Protein AF-A0A383AFD0-F1 (afdb_monomer_lite)

Foldseek 3Di:
DDPDDPDPPVPVVVVVQVVVPPDDDDPDPPDDDPVSVVVVVCCVVDWDKDKDKDAPVCVVVVVVVAWDFDDWDQDPVRGIITIIMHTDD

Organism: NCBI:txid408172

Radius of gyration: 19.3 Å; chains: 1; bounding box: 39×25×61 Å

Secondary structure (DSSP, 8-state):
----SSSSHHHHHHHHHHTT--SS---------HHHHHHHHHHHHS-EEEEEEE-HHHHHHHHHTTPEEEEEEE-TTSPEEEEEEEEE-

Sequence (89 aa):
MKQAHSFLLGGLTSALIIACSGSSDSSQPIKLDSAQVSQIVSAIKSPKWEYNYTTTTNLKKWGAEGWDMVGFDKGPKGNTMYIMKRRVD

pLDDT: mean 72.66, std 20.36, range [36.34, 96.12]

Structure (mmCIF, N/CA/C/O backbone):
data_AF-A0A383AFD0-F1
#
_entry.id   AF-A0A383AFD0-F1
#
loop_
_atom_site.group_PDB
_atom_site.id
_atom_site.type_symbol
_atom_site.label_atom_id
_atom_site.label_alt_id
_atom_site.label_comp_id
_atom_site.label_asym_id
_atom_site.label_entity_id
_atom_site.label_seq_id
_atom_site.pdbx_PDB_ins_code
_atom_site.Cartn_x
_atom_site.Cartn_y
_atom_site.Cartn_z
_atom_site.occupancy
_atom_site.B_iso_or_equiv
_atom_site.auth_seq_id
_atom_site.auth_comp_id
_atom_site.auth_asym_id
_atom_site.auth_atom_id
_atom_site.pdbx_PDB_model_num
ATOM 1 N N . MET A 1 1 ? -26.846 -16.091 4.998 1.00 39.88 1 MET A N 1
ATOM 2 C CA . MET A 1 1 ? -25.600 -16.627 5.590 1.00 39.88 1 MET A CA 1
ATOM 3 C C . MET A 1 1 ? -24.519 -15.555 5.519 1.00 39.88 1 MET A C 1
ATOM 5 O O . MET A 1 1 ? -24.114 -15.213 4.418 1.00 39.88 1 MET A O 1
ATOM 9 N N . LYS A 1 2 ? -24.101 -14.975 6.650 1.00 36.34 2 LYS A N 1
ATOM 10 C CA . LYS A 1 2 ? -22.900 -14.121 6.747 1.00 36.34 2 LYS A CA 1
ATOM 11 C C . LYS A 1 2 ? -22.261 -14.346 8.116 1.00 36.34 2 LYS A C 1
ATOM 13 O O . LYS A 1 2 ? -22.550 -13.644 9.076 1.00 36.34 2 LYS A O 1
ATOM 18 N N . GLN A 1 3 ? -21.444 -15.385 8.194 1.00 42.38 3 GLN A N 1
ATOM 19 C CA . GLN A 1 3 ? -20.669 -15.763 9.366 1.00 42.38 3 GLN A CA 1
ATOM 20 C C . GLN A 1 3 ? -19.202 -15.731 8.931 1.00 42.38 3 GLN A C 1
ATOM 22 O O . GLN A 1 3 ? -18.750 -16.693 8.330 1.00 42.38 3 GLN A O 1
ATOM 27 N N . ALA A 1 4 ? -18.509 -14.601 9.124 1.00 43.72 4 ALA A N 1
ATOM 28 C CA . ALA A 1 4 ? -17.042 -14.498 9.011 1.00 43.72 4 ALA A CA 1
ATOM 29 C C . ALA A 1 4 ? -16.512 -13.086 9.359 1.00 43.72 4 ALA A C 1
ATOM 31 O O . ALA A 1 4 ? -15.747 -12.517 8.589 1.00 43.72 4 ALA A O 1
ATOM 32 N N . HIS A 1 5 ? -16.898 -12.473 10.487 1.00 39.94 5 HIS A N 1
ATOM 33 C CA . HIS A 1 5 ? -16.322 -11.169 10.894 1.00 39.94 5 HIS A CA 1
ATOM 34 C C . HIS A 1 5 ? -15.807 -11.109 12.343 1.00 39.94 5 HIS A C 1
ATOM 36 O O . HIS A 1 5 ? -15.438 -10.037 12.808 1.00 39.94 5 HIS A O 1
ATOM 42 N N . SER A 1 6 ? -15.720 -12.238 13.055 1.00 37.91 6 SER A N 1
ATOM 43 C CA . SER A 1 6 ? -15.366 -12.228 14.488 1.00 37.91 6 SER A CA 1
ATOM 44 C C . SER A 1 6 ? -13.930 -12.640 14.825 1.00 37.91 6 SER A C 1
ATOM 46 O O . SER A 1 6 ? -13.541 -12.495 15.975 1.00 37.91 6 SER A O 1
ATOM 48 N N . PHE A 1 7 ? -13.116 -13.112 13.875 1.00 40.84 7 PHE A N 1
ATOM 49 C CA . PHE A 1 7 ? -11.811 -13.704 14.222 1.00 40.84 7 PHE A CA 1
ATOM 50 C C . PHE A 1 7 ? -10.587 -12.788 14.065 1.00 40.84 7 PHE A C 1
ATOM 52 O O . PHE A 1 7 ? -9.557 -13.065 14.666 1.00 40.84 7 PHE A O 1
ATOM 59 N N . LEU A 1 8 ? -10.676 -11.675 13.329 1.00 44.47 8 LEU A N 1
ATOM 60 C CA . LEU A 1 8 ? -9.505 -10.817 13.065 1.00 44.47 8 LEU A CA 1
ATOM 61 C C . LEU A 1 8 ? -9.348 -9.624 14.024 1.00 44.47 8 LEU A C 1
ATOM 63 O O . LEU A 1 8 ? -8.273 -9.035 14.078 1.00 44.47 8 LEU A O 1
ATOM 67 N N . LEU A 1 9 ? -10.367 -9.284 14.824 1.00 45.56 9 LEU A N 1
ATOM 68 C CA . LEU A 1 9 ? -10.285 -8.163 15.776 1.00 45.56 9 LEU A CA 1
ATOM 69 C C . LEU A 1 9 ? -9.578 -8.506 17.100 1.00 45.56 9 LEU A C 1
ATOM 71 O O . LEU A 1 9 ? -9.167 -7.591 17.813 1.00 45.56 9 LEU A O 1
ATOM 75 N N . GLY A 1 10 ? -9.430 -9.792 17.435 1.00 41.62 10 GLY A N 1
ATOM 76 C CA . GLY A 1 10 ? -8.827 -10.215 18.705 1.00 41.62 10 GLY A CA 1
ATOM 77 C C . GLY A 1 10 ? -7.301 -10.097 18.734 1.00 41.62 10 GLY A C 1
ATOM 78 O O . GLY A 1 10 ? -6.736 -9.739 19.758 1.00 41.62 10 GLY A O 1
ATOM 79 N N . GLY A 1 11 ? -6.622 -10.343 17.607 1.00 44.28 11 GLY A N 1
ATOM 80 C CA . GLY A 1 11 ? -5.153 -10.377 17.573 1.00 44.28 11 GLY A CA 1
ATOM 81 C C . GLY A 1 11 ? -4.485 -8.999 17.640 1.00 44.28 11 GLY A C 1
ATOM 82 O O . GLY A 1 11 ? -3.427 -8.851 18.244 1.00 44.28 11 GLY A O 1
ATOM 83 N N . LEU A 1 12 ? -5.108 -7.972 17.052 1.00 44.91 12 LEU A N 1
ATOM 84 C CA . LEU A 1 12 ? -4.521 -6.627 16.960 1.00 44.91 12 LEU A CA 1
ATOM 85 C C . LEU A 1 12 ? -4.776 -5.784 18.223 1.00 44.91 12 LEU A C 1
ATOM 87 O O . LEU A 1 12 ? -3.988 -4.899 18.546 1.00 44.91 12 LEU A O 1
ATOM 91 N N . THR A 1 13 ? -5.833 -6.094 18.982 1.00 48.81 13 THR A N 1
ATOM 92 C CA . THR A 1 13 ? -6.105 -5.445 20.275 1.00 48.81 13 THR A CA 1
ATOM 93 C C . THR A 1 13 ? -5.132 -5.898 21.362 1.00 48.81 13 THR A C 1
ATOM 95 O O . THR A 1 13 ? -4.696 -5.068 22.153 1.00 48.81 13 THR A O 1
ATOM 98 N N . SER A 1 14 ? -4.701 -7.165 21.378 1.00 46.19 14 SER A N 1
ATOM 99 C CA . SER A 1 14 ? -3.732 -7.647 22.374 1.00 46.19 14 SER A CA 1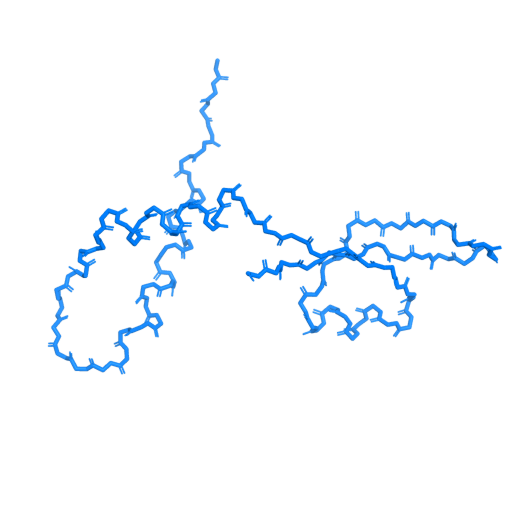
ATOM 100 C C . SER A 1 14 ? -2.350 -6.995 22.235 1.00 46.19 14 SER A C 1
ATOM 102 O O . SER A 1 14 ? -1.727 -6.679 23.242 1.00 46.19 14 SER A O 1
ATOM 104 N N . ALA A 1 15 ? -1.879 -6.741 21.009 1.00 45.62 15 ALA A N 1
ATOM 105 C CA . ALA A 1 15 ? -0.550 -6.167 20.779 1.00 45.62 15 ALA A CA 1
ATOM 106 C C . ALA A 1 15 ? -0.452 -4.678 21.167 1.00 45.62 15 ALA A C 1
ATOM 108 O O . ALA A 1 15 ? 0.581 -4.250 21.677 1.00 45.62 15 ALA A O 1
ATOM 109 N N . LEU A 1 16 ? -1.528 -3.899 20.983 1.00 47.78 16 LEU A N 1
ATOM 110 C CA . LEU A 1 16 ? -1.546 -2.482 21.366 1.00 47.78 16 LEU A CA 1
ATOM 111 C C . LEU A 1 16 ? -1.602 -2.300 22.893 1.00 47.78 16 LEU A C 1
ATOM 113 O O . LEU A 1 16 ? -1.012 -1.365 23.423 1.00 47.78 16 LEU A O 1
ATOM 117 N N . ILE A 1 17 ? -2.271 -3.217 23.605 1.00 52.28 17 ILE A N 1
ATOM 118 C CA . ILE A 1 17 ? -2.364 -3.196 25.075 1.00 52.28 17 ILE A CA 1
ATOM 119 C C . ILE A 1 17 ? -0.995 -3.488 25.712 1.00 52.28 17 ILE A C 1
ATOM 121 O O . ILE A 1 17 ? -0.632 -2.847 26.694 1.00 52.28 17 ILE A O 1
ATOM 125 N N . ILE A 1 18 ? -0.207 -4.401 25.135 1.00 49.19 18 ILE A N 1
ATOM 126 C CA . ILE A 1 18 ? 1.079 -4.837 25.708 1.00 49.19 18 ILE A CA 1
ATOM 127 C C . ILE A 1 18 ? 2.177 -3.762 25.575 1.00 49.19 18 ILE A C 1
ATOM 129 O O . ILE A 1 18 ? 3.067 -3.691 26.421 1.00 49.19 18 ILE A O 1
ATOM 133 N N . ALA A 1 19 ? 2.112 -2.879 24.573 1.00 45.56 19 ALA A N 1
ATOM 134 C CA . ALA A 1 19 ? 3.139 -1.854 24.353 1.00 45.56 19 ALA A CA 1
ATOM 135 C C . ALA A 1 19 ? 3.044 -0.636 25.300 1.00 45.56 19 ALA A C 1
ATOM 137 O O . ALA A 1 19 ? 4.005 0.123 25.405 1.00 45.56 19 ALA A O 1
ATOM 138 N N . CYS A 1 20 ? 1.928 -0.451 26.017 1.00 47.25 20 CYS A N 1
ATOM 139 C CA . CYS A 1 20 ? 1.764 0.637 26.994 1.00 47.25 20 CYS A CA 1
ATOM 140 C C . CYS A 1 20 ? 2.017 0.204 28.450 1.00 47.25 20 CYS A C 1
ATOM 142 O O . CYS A 1 20 ? 2.048 1.051 29.337 1.00 47.25 20 CYS A O 1
ATOM 144 N N . SER A 1 21 ? 2.222 -1.091 28.718 1.00 44.88 21 SER A N 1
ATOM 145 C CA . SER A 1 21 ? 2.394 -1.647 30.076 1.00 44.88 21 SER A CA 1
ATOM 146 C C . SER A 1 21 ? 3.846 -1.647 30.571 1.00 44.88 21 SER A C 1
ATOM 148 O O . SER A 1 21 ? 4.224 -2.445 31.425 1.00 44.88 21 SER A O 1
ATOM 150 N N . GLY A 1 22 ? 4.680 -0.761 30.031 1.00 46.06 22 GLY A N 1
ATOM 151 C CA . GLY A 1 22 ? 6.082 -0.616 30.406 1.00 46.06 22 GLY A CA 1
ATOM 152 C C . GLY A 1 22 ? 6.312 0.352 31.563 1.00 46.06 22 GLY A C 1
ATOM 153 O O . GLY A 1 22 ? 7.195 1.187 31.440 1.00 46.06 22 GLY A O 1
ATOM 154 N N . SER A 1 23 ? 5.526 0.292 32.642 1.00 47.84 23 SER A N 1
ATOM 155 C CA . SER A 1 23 ? 5.961 0.768 33.964 1.00 47.84 23 SER A CA 1
ATOM 156 C C . SER A 1 23 ? 4.958 0.381 35.054 1.00 47.84 23 SER A C 1
ATOM 158 O O . SER A 1 23 ? 3.806 0.806 35.020 1.00 47.84 23 SER A O 1
ATOM 160 N N . SER A 1 24 ? 5.475 -0.302 36.080 1.00 45.41 24 SER A N 1
ATOM 161 C CA . SER A 1 24 ? 4.970 -0.375 37.465 1.00 45.41 24 SER A CA 1
ATOM 162 C C . SER A 1 24 ? 3.632 -1.092 37.734 1.00 45.41 24 SER A C 1
ATOM 164 O O . SER A 1 24 ? 2.554 -0.582 37.456 1.00 45.41 24 SER A O 1
ATOM 166 N N . ASP A 1 25 ? 3.749 -2.262 38.374 1.00 49.97 25 ASP A N 1
ATOM 167 C CA . ASP A 1 25 ? 2.854 -2.813 39.404 1.00 49.97 25 ASP A CA 1
ATOM 168 C C . ASP A 1 25 ? 1.352 -2.519 39.279 1.00 49.97 25 ASP A C 1
ATOM 170 O O . ASP A 1 25 ? 0.788 -1.685 39.981 1.00 49.97 25 ASP A O 1
ATOM 174 N N . SER A 1 26 ? 0.661 -3.287 38.441 1.00 46.00 26 SER A N 1
ATOM 175 C CA . SER A 1 26 ? -0.622 -3.907 38.802 1.00 46.00 26 SER A CA 1
ATOM 176 C C . SER A 1 26 ? -1.108 -4.775 37.647 1.00 46.00 26 SER A C 1
ATOM 178 O O . SER A 1 26 ? -1.321 -4.319 36.529 1.00 46.00 26 SER A O 1
ATOM 180 N N . SER A 1 27 ? -1.329 -6.058 37.917 1.00 52.12 27 SER A N 1
ATOM 181 C CA . SER A 1 27 ? -1.947 -7.028 37.004 1.00 52.12 27 SER A CA 1
ATOM 182 C C . SER A 1 27 ? -3.452 -6.786 36.816 1.00 52.12 27 SER A C 1
ATOM 184 O O . SER A 1 27 ? -4.221 -7.724 36.597 1.00 52.12 27 SER A O 1
ATOM 186 N N . GLN A 1 28 ? -3.906 -5.536 36.933 1.00 52.25 28 GLN A N 1
ATOM 187 C CA . GLN A 1 28 ? -5.302 -5.204 36.716 1.00 52.25 28 GLN A CA 1
ATOM 188 C C . GLN A 1 28 ? -5.538 -4.980 35.221 1.00 52.25 28 GLN A C 1
ATOM 190 O O . GLN A 1 28 ? -4.864 -4.149 34.610 1.00 52.25 28 GLN A O 1
ATOM 195 N N . PRO A 1 29 ? -6.485 -5.708 34.604 1.00 55.06 29 PRO A N 1
ATOM 196 C CA . PRO A 1 29 ? -6.858 -5.448 33.226 1.00 55.06 29 PRO A CA 1
ATOM 197 C C . PRO A 1 29 ? -7.346 -4.002 33.121 1.00 55.06 29 PRO A C 1
ATOM 199 O O . PRO A 1 29 ? -8.325 -3.617 33.764 1.00 55.06 29 PRO A O 1
ATOM 202 N N . ILE A 1 30 ? -6.647 -3.202 32.316 1.00 66.19 30 ILE A N 1
ATOM 203 C CA . ILE A 1 30 ? -7.032 -1.827 32.006 1.00 66.19 30 ILE A CA 1
ATOM 204 C C . ILE A 1 30 ? -8.399 -1.895 31.319 1.00 66.19 30 ILE A C 1
ATOM 206 O O . ILE A 1 30 ? -8.520 -2.351 30.180 1.00 66.19 30 ILE A O 1
ATOM 210 N N . LYS A 1 31 ? -9.455 -1.489 32.029 1.00 69.00 31 LYS A N 1
ATOM 211 C CA . LYS A 1 31 ? -10.778 -1.317 31.428 1.00 69.00 31 LYS A CA 1
ATOM 212 C C . LYS A 1 31 ? -10.727 -0.066 30.564 1.00 69.00 31 LYS A C 1
ATOM 214 O O . LYS A 1 31 ? -10.681 1.038 31.095 1.00 69.00 31 LYS A O 1
ATOM 219 N N . LEU A 1 32 ? -10.728 -0.257 29.248 1.00 71.62 32 LEU A N 1
ATOM 220 C CA . LEU A 1 32 ? -10.892 0.841 28.302 1.00 71.62 32 LEU A CA 1
ATOM 221 C C . LEU A 1 32 ? -12.299 1.422 28.455 1.00 71.62 32 LEU A C 1
ATOM 223 O O . LEU A 1 32 ? -13.282 0.674 28.470 1.00 71.62 32 LEU A O 1
ATOM 227 N N . ASP A 1 33 ? -12.402 2.741 28.571 1.00 81.31 33 ASP A N 1
ATOM 228 C CA . ASP A 1 33 ? -13.699 3.409 28.591 1.00 81.31 33 ASP A CA 1
ATOM 229 C C . ASP A 1 33 ? -14.351 3.415 27.194 1.00 81.31 33 ASP A C 1
ATOM 231 O O . ASP A 1 33 ? -13.727 3.133 26.164 1.00 81.31 33 ASP A O 1
ATOM 235 N N . SER A 1 34 ? -15.647 3.728 27.137 1.00 76.50 34 SER A N 1
ATOM 236 C CA . SER A 1 34 ? -16.411 3.711 25.886 1.00 76.50 34 SER A CA 1
ATOM 237 C C . SER A 1 34 ? -15.884 4.684 24.826 1.00 76.50 34 SER A C 1
ATOM 239 O O . SER A 1 34 ? -16.037 4.416 23.634 1.00 76.50 34 SER A O 1
ATOM 241 N N . ALA A 1 35 ? -15.273 5.802 25.227 1.00 74.88 35 ALA A N 1
ATOM 242 C CA . ALA A 1 35 ? -14.696 6.768 24.300 1.00 74.88 35 ALA A CA 1
ATOM 243 C C . ALA A 1 35 ? -13.386 6.236 23.702 1.00 74.88 35 ALA A C 1
ATOM 245 O O . ALA A 1 35 ? -13.212 6.309 22.485 1.00 74.88 35 ALA A O 1
ATOM 246 N N . GLN A 1 36 ? -12.525 5.614 24.512 1.00 76.00 36 GLN A N 1
ATOM 247 C CA . GLN A 1 36 ? -11.305 4.943 24.049 1.00 76.00 36 GLN A CA 1
ATOM 248 C C . GLN A 1 36 ? -11.629 3.810 23.069 1.00 76.00 36 GLN A C 1
ATOM 250 O O . GLN A 1 36 ? -11.048 3.729 21.985 1.00 76.00 36 GLN A O 1
ATOM 255 N N . VAL A 1 37 ? -12.620 2.974 23.394 1.00 78.31 37 VAL A N 1
ATOM 256 C CA . VAL A 1 37 ? -13.089 1.915 22.486 1.00 78.31 37 VAL A CA 1
ATOM 257 C C . VAL A 1 37 ? -13.649 2.514 21.196 1.00 78.31 37 VAL A C 1
ATOM 259 O O . VAL A 1 37 ? -13.335 2.031 20.110 1.00 78.31 37 VAL A O 1
ATOM 262 N N . SER A 1 38 ? -14.439 3.587 21.282 1.00 71.44 38 SER A N 1
ATOM 263 C CA . SER A 1 38 ? -15.001 4.256 20.105 1.00 71.44 38 SER A CA 1
ATOM 264 C C . SER A 1 38 ? -13.921 4.850 19.196 1.00 71.44 38 SER A C 1
ATOM 266 O O . SER A 1 38 ? -14.006 4.705 17.976 1.00 71.44 38 SER A O 1
ATOM 268 N N . GLN A 1 39 ? -12.874 5.456 19.762 1.00 72.31 39 GLN A N 1
ATOM 269 C CA . GLN A 1 39 ? -11.732 5.975 19.004 1.00 72.31 39 GLN A CA 1
ATOM 270 C C . GLN A 1 39 ? -10.976 4.853 18.286 1.00 72.31 39 GLN A C 1
ATOM 272 O O . GLN A 1 39 ? -10.731 4.961 17.085 1.00 72.31 39 GLN A O 1
ATOM 277 N N . ILE A 1 40 ? -10.692 3.743 18.978 1.00 73.25 40 ILE A N 1
ATOM 278 C CA . ILE A 1 40 ? -10.042 2.565 18.383 1.00 73.25 40 ILE A CA 1
ATOM 279 C C . ILE A 1 40 ? -10.900 1.999 17.246 1.00 73.25 40 ILE A C 1
ATOM 281 O O . ILE A 1 40 ? -10.417 1.785 16.134 1.00 73.25 40 ILE A O 1
ATOM 285 N N . VAL A 1 41 ? -12.195 1.792 17.496 1.00 75.81 41 VAL A N 1
ATOM 286 C CA . VAL A 1 41 ? -13.127 1.260 16.495 1.00 75.81 41 VAL A CA 1
ATOM 287 C C . VAL A 1 41 ? -13.250 2.202 15.299 1.00 75.81 41 VAL A C 1
ATOM 289 O O . VAL A 1 41 ? -13.275 1.732 14.163 1.00 75.81 41 VAL A O 1
ATOM 292 N N . SER A 1 42 ? -13.298 3.515 15.523 1.00 72.12 42 SER A N 1
ATOM 293 C CA . SER A 1 42 ? -13.383 4.514 14.453 1.00 72.12 42 SER A CA 1
ATOM 294 C C . SER A 1 42 ? -12.112 4.541 13.608 1.00 72.12 42 SER A C 1
ATOM 296 O O . SER A 1 42 ? -12.203 4.519 12.381 1.00 72.12 42 SER A O 1
ATOM 298 N N . ALA A 1 43 ? -10.937 4.487 14.241 1.00 67.88 43 ALA A N 1
ATOM 299 C CA . ALA A 1 43 ? -9.657 4.402 13.544 1.00 67.88 43 ALA A CA 1
ATOM 300 C C . ALA A 1 43 ? -9.550 3.129 12.687 1.00 67.88 43 ALA A C 1
ATOM 302 O O . ALA A 1 43 ? -8.995 3.174 11.590 1.00 67.88 43 ALA A O 1
ATOM 303 N N . ILE A 1 44 ? -10.097 1.998 13.156 1.00 74.25 44 ILE A N 1
ATOM 304 C CA . ILE A 1 44 ? -10.126 0.726 12.412 1.00 74.25 44 ILE A CA 1
ATOM 305 C C . ILE A 1 44 ? -11.147 0.753 11.266 1.00 74.25 44 ILE A C 1
ATOM 307 O O . ILE A 1 44 ? -10.862 0.230 10.191 1.00 74.25 44 ILE A O 1
ATOM 311 N N . LYS A 1 45 ? -12.342 1.318 11.484 1.00 74.38 45 LYS A N 1
ATOM 312 C CA . LYS A 1 45 ? -13.434 1.312 10.494 1.00 74.38 45 LYS A CA 1
ATOM 313 C C . LYS A 1 45 ? -13.233 2.314 9.364 1.00 74.38 45 LYS A C 1
ATOM 315 O O . LYS A 1 45 ? -13.642 2.029 8.242 1.00 74.38 45 LYS A O 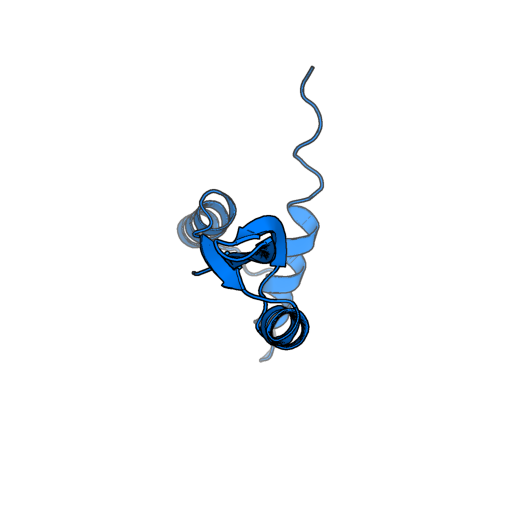1
ATOM 320 N N . SER A 1 46 ? -12.612 3.451 9.656 1.00 75.56 46 SER A N 1
ATOM 321 C CA . SER A 1 46 ? -12.428 4.542 8.698 1.00 75.56 46 SER A CA 1
ATOM 322 C C . SER A 1 46 ? -10.951 4.932 8.584 1.00 75.56 46 SER A C 1
ATOM 324 O O . SER A 1 46 ? -10.594 6.069 8.899 1.00 75.56 46 SER A O 1
ATOM 326 N N . PRO A 1 47 ? -10.068 4.005 8.164 1.00 76.44 47 PRO A N 1
ATOM 327 C CA . PRO A 1 47 ? -8.665 4.326 7.959 1.00 76.44 47 PRO A CA 1
ATOM 328 C C . PRO A 1 47 ? -8.536 5.366 6.842 1.00 76.44 47 PRO A C 1
ATOM 330 O O . PRO A 1 47 ? -9.125 5.208 5.767 1.00 76.44 47 PRO A O 1
ATOM 333 N N . LYS A 1 48 ? -7.752 6.420 7.079 1.00 85.75 48 LYS A N 1
ATOM 334 C CA . LYS A 1 48 ? -7.375 7.347 6.014 1.00 85.75 48 LYS A CA 1
ATOM 335 C C . LYS A 1 48 ? -6.178 6.753 5.275 1.00 85.75 48 LYS A C 1
ATOM 337 O O . LYS A 1 48 ? -5.252 6.213 5.881 1.00 85.75 48 LYS A O 1
ATOM 342 N N . TRP A 1 49 ? -6.212 6.834 3.953 1.00 90.94 49 TRP A N 1
ATOM 343 C CA . TRP A 1 49 ? -5.177 6.285 3.085 1.00 90.94 49 TRP A CA 1
ATOM 344 C C . TRP A 1 49 ? -4.617 7.388 2.202 1.00 90.94 49 TRP A C 1
ATOM 346 O O . TRP A 1 49 ? -5.370 8.136 1.581 1.00 90.94 49 TRP A O 1
ATOM 356 N N . GLU A 1 50 ? -3.297 7.454 2.131 1.00 94.12 50 GLU A N 1
ATOM 357 C CA . GLU A 1 50 ? -2.563 8.234 1.147 1.00 94.12 50 GLU A CA 1
ATOM 358 C C . GLU A 1 50 ? -2.228 7.327 -0.041 1.00 94.12 50 GLU A C 1
ATOM 360 O O . GLU A 1 50 ? -1.829 6.177 0.150 1.00 94.12 50 GLU A O 1
ATOM 365 N N . TYR A 1 51 ? -2.391 7.840 -1.260 1.00 94.31 51 TYR A N 1
ATOM 366 C CA . TYR A 1 51 ? -2.071 7.130 -2.497 1.00 94.31 51 TYR A CA 1
ATOM 367 C C . TYR A 1 51 ? -1.050 7.923 -3.291 1.00 94.31 51 TYR A C 1
ATOM 369 O O . TYR A 1 51 ? -1.181 9.139 -3.430 1.00 94.31 51 TYR A O 1
ATOM 377 N N . ASN A 1 52 ? -0.050 7.236 -3.834 1.00 94.81 52 ASN A N 1
ATOM 378 C CA . ASN A 1 52 ? 0.975 7.886 -4.633 1.00 94.81 52 ASN A CA 1
ATOM 379 C C . ASN A 1 52 ? 1.542 6.937 -5.696 1.00 94.81 52 ASN A C 1
ATOM 381 O O . ASN A 1 52 ? 1.440 5.714 -5.586 1.00 94.81 52 ASN A O 1
ATOM 385 N N . TYR A 1 53 ? 2.126 7.513 -6.742 1.00 93.69 53 TYR A N 1
ATOM 386 C CA . TYR A 1 53 ? 2.699 6.782 -7.861 1.00 93.69 53 TYR A CA 1
ATOM 387 C C . TYR A 1 53 ? 4.218 6.779 -7.762 1.00 93.69 53 TYR A C 1
ATOM 389 O O . TYR A 1 53 ? 4.842 7.798 -7.468 1.00 93.69 53 TYR A O 1
ATOM 397 N N . THR A 1 54 ? 4.829 5.638 -8.055 1.00 93.00 54 THR A N 1
ATOM 398 C CA . THR A 1 54 ? 6.282 5.498 -8.019 1.00 93.00 54 THR A CA 1
ATOM 399 C C . THR A 1 54 ? 6.807 4.645 -9.166 1.00 93.00 54 THR A C 1
ATOM 401 O O . THR A 1 54 ? 6.048 4.113 -9.973 1.00 93.00 54 THR A O 1
ATOM 404 N N . THR A 1 55 ? 8.125 4.535 -9.265 1.00 91.12 55 THR A N 1
ATOM 405 C CA . THR A 1 55 ? 8.828 3.722 -10.266 1.00 91.12 55 THR A CA 1
ATOM 406 C C . THR A 1 55 ? 9.584 2.586 -9.583 1.00 91.12 55 THR A C 1
ATOM 408 O O . THR A 1 55 ? 9.768 2.596 -8.363 1.00 91.12 55 THR A O 1
ATOM 411 N N . THR A 1 56 ? 10.076 1.616 -10.360 1.00 89.81 56 THR A N 1
ATOM 412 C CA . THR A 1 56 ? 10.818 0.457 -9.831 1.00 89.81 56 THR A CA 1
ATOM 413 C C . THR A 1 56 ? 11.994 0.870 -8.942 1.00 89.81 56 THR A C 1
ATOM 415 O O . THR A 1 56 ? 12.238 0.239 -7.917 1.00 89.81 56 THR A O 1
ATOM 418 N N . THR A 1 57 ? 12.678 1.967 -9.283 1.00 90.56 57 THR A N 1
ATOM 419 C CA . THR A 1 57 ? 13.824 2.505 -8.533 1.00 90.56 57 THR A CA 1
ATOM 420 C C . THR A 1 57 ? 13.478 2.845 -7.084 1.00 90.56 57 THR A C 1
ATOM 422 O O . THR A 1 57 ? 14.299 2.666 -6.188 1.00 90.56 57 THR A O 1
ATOM 425 N N . ASN A 1 58 ? 12.252 3.306 -6.838 1.00 92.25 58 ASN A N 1
ATOM 426 C CA . ASN A 1 58 ? 11.823 3.807 -5.536 1.00 92.25 58 ASN A CA 1
ATOM 427 C C . ASN A 1 58 ? 11.003 2.788 -4.730 1.00 92.25 58 ASN A C 1
ATOM 429 O O . ASN A 1 58 ? 10.802 3.000 -3.535 1.00 92.25 58 ASN A O 1
ATOM 433 N N . LEU A 1 59 ? 10.585 1.667 -5.333 1.00 89.62 59 LEU A N 1
ATOM 434 C CA . LEU A 1 59 ? 9.754 0.650 -4.675 1.00 89.62 59 LEU A CA 1
ATOM 435 C C . LEU A 1 59 ? 10.363 0.134 -3.369 1.00 89.62 59 LEU A C 1
ATOM 437 O O . LEU A 1 59 ? 9.685 0.096 -2.347 1.00 89.62 59 LEU A O 1
ATOM 441 N N . LYS A 1 60 ? 11.651 -0.234 -3.383 1.00 91.81 60 LYS A N 1
ATOM 442 C CA . LYS A 1 60 ? 12.323 -0.791 -2.198 1.00 91.81 60 LYS A CA 1
ATOM 443 C C . LYS A 1 60 ? 12.383 0.217 -1.049 1.00 91.81 60 LYS A C 1
ATOM 445 O O . LYS A 1 60 ? 12.178 -0.155 0.102 1.00 91.81 60 LYS A O 1
ATOM 450 N N . LYS A 1 61 ? 12.654 1.487 -1.367 1.00 94.56 61 LYS A N 1
ATOM 451 C CA . LYS A 1 61 ? 12.688 2.576 -0.385 1.00 94.56 61 LYS A CA 1
ATOM 452 C C . LYS A 1 61 ? 11.297 2.808 0.207 1.00 94.56 61 LYS A C 1
ATOM 454 O O . LYS A 1 61 ? 11.153 2.853 1.419 1.00 94.56 61 LYS A O 1
ATOM 459 N N . TRP A 1 62 ? 10.275 2.888 -0.639 1.00 94.19 62 TRP A N 1
ATOM 460 C CA . TRP A 1 62 ? 8.909 3.165 -0.198 1.00 94.19 62 TRP A CA 1
ATOM 461 C C . TRP A 1 62 ? 8.311 2.010 0.607 1.00 94.19 62 TRP A C 1
ATOM 463 O O . TRP A 1 62 ? 7.650 2.255 1.611 1.00 94.19 62 TRP A O 1
ATOM 473 N N . GLY A 1 63 ? 8.617 0.761 0.246 1.00 91.62 63 GLY A N 1
ATOM 474 C CA . GLY A 1 63 ? 8.257 -0.400 1.062 1.00 91.62 63 GLY A CA 1
ATOM 475 C C . GLY A 1 63 ? 8.839 -0.325 2.479 1.00 91.62 63 GLY A C 1
ATOM 476 O O . GLY A 1 63 ? 8.149 -0.638 3.443 1.00 91.62 63 GLY A O 1
ATOM 477 N N . ALA A 1 64 ? 10.074 0.168 2.630 1.00 93.25 64 ALA A N 1
ATOM 478 C CA . ALA A 1 64 ? 10.678 0.395 3.947 1.00 93.25 64 ALA A CA 1
ATOM 479 C C . ALA A 1 64 ? 10.043 1.571 4.719 1.00 93.25 64 ALA A C 1
ATOM 481 O O . ALA A 1 64 ? 10.067 1.583 5.945 1.00 93.25 64 ALA A O 1
ATOM 482 N N . GLU A 1 65 ? 9.445 2.536 4.017 1.00 91.56 65 GLU A N 1
ATOM 483 C CA . GLU A 1 65 ? 8.700 3.669 4.591 1.00 91.56 65 GLU A CA 1
ATOM 484 C C . GLU A 1 65 ? 7.223 3.336 4.896 1.00 91.56 65 GLU A C 1
ATOM 486 O O . GLU A 1 65 ? 6.436 4.229 5.226 1.00 91.56 65 GLU A O 1
ATOM 491 N N . GLY A 1 66 ? 6.834 2.062 4.777 1.00 92.31 66 GLY A N 1
ATOM 492 C CA . GLY A 1 66 ? 5.489 1.580 5.100 1.00 92.31 66 GLY A CA 1
ATOM 493 C C . GLY A 1 66 ? 4.460 1.756 3.983 1.00 92.31 66 GLY A C 1
ATOM 494 O O . GLY A 1 66 ? 3.262 1.773 4.260 1.00 92.31 66 GLY A O 1
ATOM 495 N N . TRP A 1 67 ? 4.899 1.917 2.733 1.00 96.06 67 TRP A N 1
ATOM 496 C CA . TRP A 1 67 ? 4.005 1.925 1.578 1.00 96.06 67 TRP A CA 1
ATOM 497 C C . TRP A 1 67 ? 3.782 0.519 1.020 1.00 96.06 67 TRP A C 1
ATOM 499 O O . TRP A 1 67 ? 4.733 -0.206 0.730 1.00 96.06 67 TRP A O 1
ATOM 509 N N . ASP A 1 68 ? 2.525 0.195 0.740 1.00 94.38 68 ASP A N 1
ATOM 510 C CA . ASP A 1 68 ? 2.106 -1.058 0.125 1.00 94.38 68 ASP A CA 1
ATOM 511 C C . ASP A 1 68 ? 1.768 -0.860 -1.352 1.00 94.38 68 ASP A C 1
ATOM 513 O O . ASP A 1 68 ? 1.006 0.037 -1.719 1.00 94.38 68 ASP A O 1
ATOM 517 N N . MET A 1 69 ? 2.278 -1.737 -2.214 1.00 93.69 69 MET A N 1
ATOM 518 C CA . MET A 1 69 ? 1.903 -1.754 -3.628 1.00 93.69 69 MET A CA 1
ATOM 519 C C . MET A 1 69 ? 0.502 -2.350 -3.797 1.00 93.69 69 MET A C 1
ATOM 521 O O . MET A 1 69 ? 0.235 -3.462 -3.348 1.00 93.69 69 MET A O 1
ATOM 525 N N . VAL A 1 70 ? -0.385 -1.632 -4.487 1.00 95.56 70 VAL A N 1
ATOM 526 C CA . VAL A 1 70 ? -1.763 -2.082 -4.770 1.00 95.56 70 VAL A CA 1
ATOM 527 C C . VAL A 1 70 ? -2.059 -2.278 -6.244 1.00 95.56 70 VAL A C 1
ATOM 529 O O . VAL A 1 70 ? -3.078 -2.868 -6.591 1.00 95.56 70 VAL A O 1
ATOM 532 N N . GLY A 1 71 ? -1.177 -1.806 -7.117 1.00 93.31 71 GLY A N 1
ATOM 533 C CA . GLY A 1 71 ? -1.347 -1.969 -8.548 1.00 93.31 71 GLY A CA 1
ATOM 534 C C . GLY A 1 71 ? -0.200 -1.371 -9.337 1.00 93.31 71 GLY A C 1
ATOM 535 O O . GLY A 1 71 ? 0.761 -0.833 -8.784 1.00 93.31 71 GLY A O 1
ATOM 536 N N . PHE A 1 72 ? -0.327 -1.464 -10.650 1.00 93.25 72 PHE A N 1
ATOM 537 C CA . PHE A 1 72 ? 0.580 -0.849 -11.599 1.00 93.25 72 PHE A CA 1
ATOM 538 C C . PHE A 1 72 ? -0.213 -0.299 -12.782 1.00 93.25 72 PHE A C 1
ATOM 540 O O . PHE A 1 72 ? -1.281 -0.809 -13.115 1.00 93.25 72 PHE A O 1
ATOM 547 N N . ASP A 1 73 ? 0.331 0.733 -13.408 1.00 92.50 73 ASP A N 1
ATOM 548 C CA . ASP A 1 73 ? -0.236 1.407 -14.567 1.00 92.50 73 ASP A CA 1
ATOM 549 C C . ASP A 1 73 ? 0.862 1.684 -15.605 1.00 92.50 73 ASP A C 1
ATOM 551 O O . ASP A 1 73 ? 2.062 1.621 -15.310 1.00 92.50 73 ASP A O 1
ATOM 555 N N . LYS A 1 74 ? 0.469 1.989 -16.841 1.00 89.44 74 LYS A N 1
ATOM 556 C CA . LYS A 1 74 ? 1.381 2.437 -17.892 1.00 89.44 74 LYS A CA 1
ATOM 557 C C . LYS A 1 74 ? 1.499 3.954 -17.844 1.00 89.44 74 LYS A C 1
ATOM 559 O O . LYS A 1 74 ? 0.574 4.683 -18.181 1.00 89.44 74 LYS A O 1
ATOM 564 N N . GLY A 1 75 ? 2.678 4.436 -17.471 1.00 83.75 75 GLY A N 1
ATOM 565 C CA . GLY A 1 75 ? 3.002 5.853 -17.511 1.00 83.75 75 GLY A CA 1
ATOM 566 C C . GLY A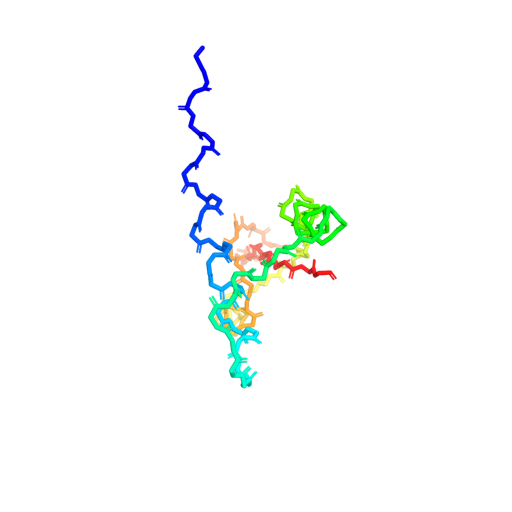 1 75 ? 3.08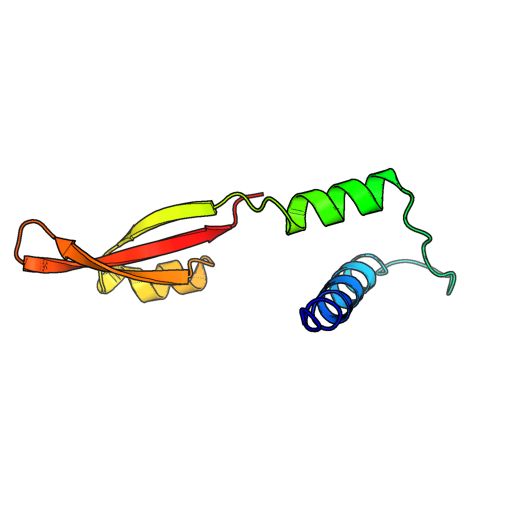3 6.409 -18.943 1.00 83.75 75 GLY A C 1
ATOM 567 O O . GLY A 1 75 ? 3.194 5.656 -19.914 1.00 83.75 75 GLY A O 1
ATOM 568 N N . PRO A 1 76 ? 3.140 7.745 -19.090 1.00 77.75 76 PRO A N 1
ATOM 569 C CA . PRO A 1 76 ? 3.055 8.454 -20.377 1.00 77.75 76 PRO A CA 1
ATOM 570 C C . PRO A 1 76 ? 4.208 8.186 -21.366 1.00 77.75 76 PRO A C 1
ATOM 572 O O . PRO A 1 76 ? 4.191 8.690 -22.483 1.00 77.75 76 PRO A O 1
ATOM 575 N N . LYS A 1 77 ? 5.214 7.393 -20.981 1.00 83.19 77 LYS A N 1
ATOM 576 C CA . LYS A 1 77 ? 6.345 6.981 -21.833 1.00 83.19 77 LYS A CA 1
ATOM 577 C C . LYS A 1 77 ? 6.464 5.457 -21.975 1.00 83.19 77 LYS A C 1
ATOM 579 O O . LYS A 1 77 ? 7.532 4.958 -22.297 1.00 83.19 77 LYS A O 1
ATOM 584 N N . GLY A 1 78 ? 5.396 4.714 -21.670 1.00 82.75 78 GLY A N 1
ATOM 585 C CA . GLY A 1 78 ? 5.394 3.245 -21.682 1.00 82.75 78 GLY A CA 1
ATOM 586 C C . GLY A 1 78 ? 6.073 2.596 -20.470 1.00 82.75 78 GLY A C 1
ATOM 587 O O . GLY A 1 78 ? 6.131 1.373 -20.386 1.00 82.75 78 GLY A O 1
ATOM 588 N N . ASN A 1 79 ? 6.554 3.399 -19.520 1.00 87.25 79 ASN A N 1
ATOM 589 C CA . ASN A 1 79 ? 7.170 2.914 -18.289 1.00 87.25 79 ASN A CA 1
ATOM 590 C C . ASN A 1 79 ? 6.102 2.390 -17.323 1.00 87.25 79 ASN A C 1
ATOM 592 O O . ASN A 1 79 ? 5.052 3.015 -17.172 1.00 87.25 79 ASN A O 1
ATOM 596 N N . THR A 1 80 ? 6.394 1.303 -16.613 1.00 89.81 80 THR A N 1
ATOM 597 C CA . THR A 1 80 ? 5.538 0.824 -15.521 1.00 89.81 80 THR A CA 1
ATOM 598 C C . THR A 1 80 ? 5.604 1.795 -14.344 1.00 89.81 80 THR A C 1
ATOM 600 O O . THR A 1 80 ? 6.671 2.027 -13.772 1.00 89.81 80 THR A O 1
ATOM 603 N N . MET A 1 81 ? 4.454 2.353 -13.985 1.00 93.19 81 MET A N 1
ATOM 604 C CA . MET A 1 81 ? 4.2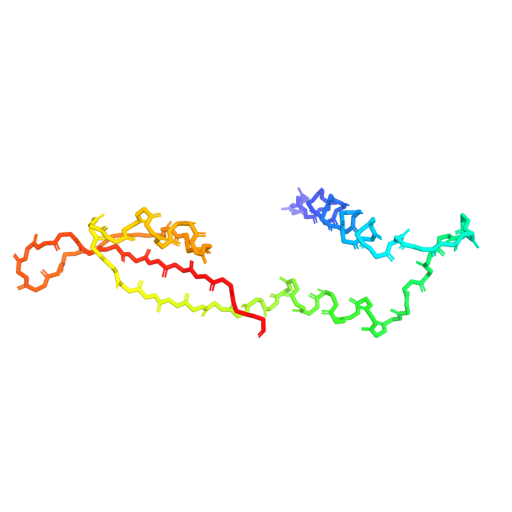43 3.111 -12.757 1.00 93.19 81 MET A CA 1
ATOM 605 C C . MET A 1 81 ? 3.584 2.191 -11.736 1.00 93.19 81 MET A C 1
ATOM 607 O O . MET A 1 81 ? 2.707 1.409 -12.085 1.00 93.19 81 MET A O 1
ATOM 611 N N . TYR A 1 82 ? 3.981 2.284 -10.477 1.00 94.00 82 TYR A N 1
ATOM 612 C CA . TYR A 1 82 ? 3.409 1.495 -9.392 1.00 94.00 82 TYR A CA 1
ATOM 613 C C . TYR A 1 82 ? 2.541 2.384 -8.526 1.00 94.00 82 TYR A C 1
ATOM 615 O O . TYR A 1 82 ? 2.956 3.478 -8.144 1.00 94.00 82 TYR A O 1
ATOM 623 N N . ILE A 1 83 ? 1.346 1.900 -8.223 1.00 95.38 83 ILE A N 1
ATOM 624 C CA . ILE A 1 83 ? 0.394 2.566 -7.347 1.00 95.38 83 ILE A CA 1
ATOM 625 C C . ILE A 1 83 ? 0.651 2.044 -5.944 1.00 95.38 83 ILE A C 1
ATOM 627 O O . ILE A 1 83 ? 0.515 0.847 -5.675 1.00 95.38 83 ILE A O 1
ATOM 631 N N . MET A 1 84 ? 1.033 2.953 -5.063 1.00 96.12 84 MET A N 1
ATOM 632 C CA . MET A 1 84 ? 1.366 2.675 -3.679 1.00 96.12 84 MET A CA 1
ATOM 633 C C . MET A 1 84 ? 0.300 3.298 -2.781 1.00 96.12 84 MET A C 1
ATOM 635 O O . MET A 1 84 ? -0.211 4.379 -3.082 1.00 96.12 84 MET A O 1
ATOM 639 N N . LYS A 1 85 ? -0.017 2.641 -1.666 1.00 95.94 85 LYS A N 1
ATOM 640 C CA . LYS A 1 85 ? -0.852 3.197 -0.599 1.00 95.94 85 LYS A CA 1
ATOM 641 C C . LYS A 1 85 ? -0.120 3.160 0.734 1.00 95.94 85 LYS A C 1
ATOM 643 O O . LYS A 1 85 ? 0.674 2.257 0.972 1.00 95.94 85 LYS A O 1
ATOM 648 N N . ARG A 1 86 ? -0.440 4.085 1.629 1.00 94.56 86 ARG A N 1
ATOM 649 C CA . ARG A 1 86 ? 0.018 4.066 3.022 1.00 94.56 86 ARG A CA 1
ATOM 650 C C . ARG A 1 86 ? -1.090 4.579 3.926 1.00 94.56 86 ARG A C 1
ATOM 652 O O . ARG A 1 86 ? -1.846 5.467 3.537 1.00 94.56 86 ARG A O 1
ATOM 659 N N . ARG A 1 87 ? -1.222 4.003 5.119 1.00 87.31 87 ARG A N 1
ATOM 660 C CA . ARG A 1 87 ? -2.173 4.503 6.115 1.00 87.31 87 ARG A CA 1
ATOM 661 C C . ARG A 1 87 ? -1.654 5.823 6.682 1.00 87.31 87 ARG A C 1
ATOM 663 O O . ARG A 1 87 ? -0.480 5.917 7.024 1.00 87.31 87 ARG A O 1
ATOM 670 N N . VAL A 1 88 ? -2.527 6.814 6.776 1.00 85.31 88 VAL A N 1
ATOM 671 C CA . VAL A 1 88 ? -2.259 8.072 7.477 1.00 85.31 88 VAL A CA 1
ATOM 672 C C . VAL A 1 88 ? -3.245 8.165 8.634 1.00 85.31 88 VAL A C 1
ATOM 674 O O . VAL A 1 88 ? -4.429 7.883 8.455 1.00 85.31 88 VAL A O 1
ATOM 677 N N . ASP A 1 89 ? -2.759 8.473 9.830 1.00 71.62 89 ASP A N 1
ATOM 678 C CA . ASP A 1 89 ? -3.605 8.608 11.021 1.00 71.62 89 ASP A CA 1
ATOM 679 C C . ASP A 1 89 ? -4.191 10.035 11.112 1.0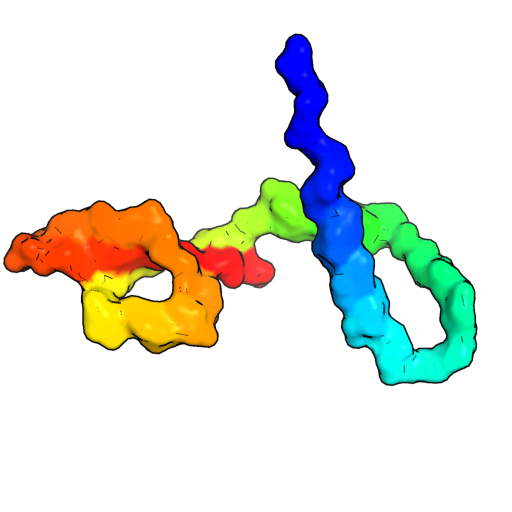0 71.62 89 ASP A C 1
ATOM 681 O O . ASP A 1 89 ? -3.463 11.008 10.815 1.00 71.62 89 ASP A O 1
#